Protein AF-A0A7X9JE49-F1 (afdb_monomer)

Solv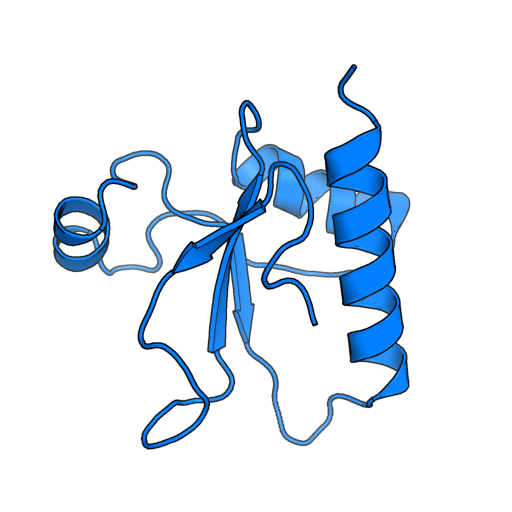ent-accessible surface area (backbone atoms only — not comparable to full-atom values): 5799 Å² total; per-residue (Å²): 127,62,82,82,43,71,53,43,50,75,62,78,76,91,78,68,80,98,55,70,64,61,49,39,33,47,44,70,97,54,58,29,57,59,53,28,47,51,32,32,79,78,65,74,39,87,50,47,49,32,44,83,96,36,62,68,61,26,51,75,73,71,30,57,84,65,30,28,26,32,48,74,63,56,91,85,60,48,72,67,57,52,51,51,51,45,49,49,52,54,51,59,44,59,70,71,122

Foldseek 3Di:
DQPPQPQKDWDDDPDDPPDAQKTWIDGHPDQQVRLQVLCCPPQVDHWDWAQPPPQVVCVVRVNPGRGTTMDHDDPPDDPVNVVSVSVSVNVVNPVPD

Secondary structure (DSSP, 8-state):
--TT-TTEEEES-SSSTT--SEEEEEETTS-HHHHHHHHHHHH----EEE-TT-HHHHHHTT-TTT-EEEEE--TT--HHHHHHHHHHHHHHHHH--

Structure (mmCIF, N/CA/C/O backbone):
data_AF-A0A7X9JE49-F1
#
_entry.id   AF-A0A7X9JE49-F1
#
loop_
_atom_site.group_PDB
_atom_site.id
_atom_site.type_symbol
_atom_site.label_atom_id
_atom_site.label_alt_id
_atom_site.label_comp_id
_atom_site.label_asym_id
_atom_site.label_entity_id
_atom_site.label_seq_id
_atom_site.pdbx_PDB_ins_code
_atom_site.Cartn_x
_atom_site.Cartn_y
_atom_site.Cartn_z
_atom_site.occupancy
_atom_site.B_iso_or_equiv
_atom_site.auth_seq_id
_atom_site.auth_comp_id
_atom_site.auth_asym_id
_atom_site.auth_atom_id
_atom_site.pdbx_PDB_model_num
ATOM 1 N N . GLY A 1 1 ? -12.379 -3.298 3.642 1.00 89.69 1 GLY A N 1
ATOM 2 C CA . GLY A 1 1 ? -10.946 -3.455 3.304 1.00 89.69 1 GLY A CA 1
ATOM 3 C C . GLY A 1 1 ? -10.746 -3.347 1.804 1.00 89.69 1 GLY A C 1
ATOM 4 O O . GLY A 1 1 ? -11.705 -3.029 1.113 1.00 89.69 1 GLY A O 1
ATOM 5 N N . ILE A 1 2 ? -9.537 -3.613 1.302 1.00 92.69 2 ILE A N 1
ATOM 6 C CA . ILE A 1 2 ? -9.217 -3.478 -0.137 1.00 92.69 2 ILE A CA 1
ATOM 7 C C . ILE A 1 2 ? -9.325 -4.783 -0.940 1.00 92.69 2 ILE A C 1
ATOM 9 O O . ILE A 1 2 ? -9.262 -4.763 -2.165 1.00 92.69 2 ILE A O 1
ATOM 13 N N . LYS A 1 3 ? -9.514 -5.923 -0.262 1.00 91.31 3 LYS A N 1
ATOM 14 C CA . LYS A 1 3 ? -9.776 -7.207 -0.921 1.00 91.31 3 LYS A CA 1
ATOM 15 C C . LYS A 1 3 ? -11.074 -7.105 -1.730 1.00 91.31 3 LYS A C 1
ATOM 17 O O . LYS A 1 3 ? -12.108 -6.759 -1.164 1.00 91.31 3 LYS A O 1
ATOM 22 N N . GLY A 1 4 ? -11.010 -7.424 -3.021 1.00 88.81 4 GLY A N 1
ATOM 23 C CA . GLY A 1 4 ? -12.167 -7.403 -3.923 1.00 88.81 4 GLY A CA 1
ATOM 24 C C . GLY A 1 4 ? -12.477 -6.041 -4.548 1.00 88.81 4 GLY A C 1
ATOM 25 O O . GLY A 1 4 ? -13.448 -5.937 -5.292 1.00 88.81 4 GLY A O 1
ATOM 26 N N . LEU A 1 5 ? -11.674 -5.001 -4.290 1.00 94.88 5 LEU A N 1
ATOM 27 C CA . LEU A 1 5 ? -11.758 -3.781 -5.093 1.00 94.88 5 LEU A CA 1
ATOM 28 C C . LEU A 1 5 ? -11.323 -4.090 -6.533 1.00 94.88 5 LEU A C 1
ATOM 30 O O . LEU A 1 5 ? -10.289 -4.720 -6.755 1.00 94.88 5 LEU A O 1
ATOM 34 N N . THR A 1 6 ? -12.122 -3.654 -7.507 1.00 93.25 6 THR A N 1
ATOM 35 C CA . THR A 1 6 ? -11.832 -3.842 -8.934 1.00 93.25 6 THR A CA 1
ATOM 36 C C . THR A 1 6 ? -10.459 -3.274 -9.277 1.00 93.25 6 THR A C 1
ATOM 38 O O . THR A 1 6 ? -10.147 -2.145 -8.910 1.00 93.25 6 THR A O 1
ATOM 41 N N . GLY A 1 7 ? -9.638 -4.066 -9.967 1.00 94.56 7 GLY A N 1
ATOM 42 C CA . GLY A 1 7 ? -8.291 -3.658 -10.358 1.00 94.56 7 GLY A CA 1
ATOM 43 C C . GLY A 1 7 ? -7.267 -3.647 -9.220 1.00 94.56 7 GLY A C 1
ATOM 44 O O . GLY A 1 7 ? -6.139 -3.246 -9.468 1.00 94.56 7 GLY A O 1
ATOM 45 N N . VAL A 1 8 ? -7.603 -4.087 -8.001 1.00 97.19 8 VAL A N 1
ATOM 46 C CA . VAL A 1 8 ? -6.650 -4.178 -6.883 1.00 97.19 8 VAL A CA 1
ATOM 47 C C . VAL A 1 8 ? -6.262 -5.631 -6.627 1.00 97.19 8 VAL A C 1
ATOM 49 O O . VAL A 1 8 ? -7.107 -6.467 -6.301 1.00 97.19 8 VAL A O 1
ATOM 52 N N . THR A 1 9 ? -4.964 -5.913 -6.686 1.00 96.81 9 THR A N 1
ATOM 53 C CA . THR A 1 9 ? -4.389 -7.209 -6.308 1.00 96.81 9 THR A CA 1
ATOM 54 C C . THR A 1 9 ? -3.769 -7.101 -4.923 1.00 96.81 9 THR A C 1
ATOM 56 O O . THR A 1 9 ? -2.902 -6.260 -4.697 1.00 96.81 9 THR A O 1
ATOM 59 N N . LEU A 1 10 ? -4.201 -7.956 -3.995 1.00 95.94 10 LEU A N 1
ATOM 60 C CA . LEU A 1 10 ? -3.665 -8.047 -2.635 1.00 95.94 10 LEU A CA 1
ATOM 61 C C . LEU A 1 10 ? -2.721 -9.251 -2.525 1.00 95.94 10 LEU A C 1
ATOM 63 O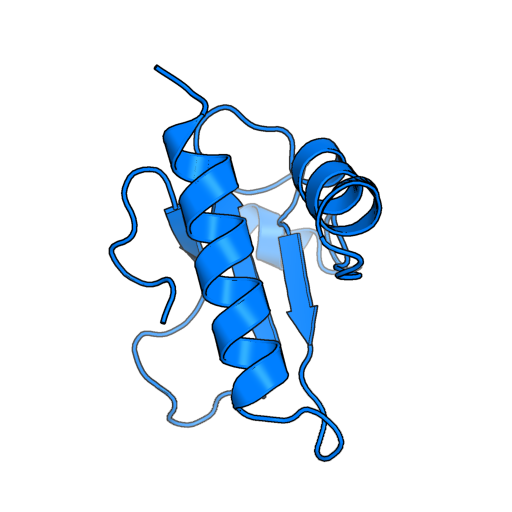 O . LEU A 1 10 ? -3.109 -10.361 -2.884 1.00 95.94 10 LEU A O 1
ATOM 67 N N . TYR A 1 11 ? -1.527 -9.047 -1.970 1.00 95.19 11 TYR A N 1
ATOM 68 C CA . TYR A 1 11 ? -0.525 -10.100 -1.791 1.00 95.19 11 TYR A CA 1
ATOM 69 C C . TYR A 1 11 ? -0.473 -10.614 -0.342 1.00 95.19 11 TYR A C 1
ATOM 71 O O . TYR A 1 11 ? -0.689 -9.868 0.620 1.00 95.19 11 TYR A O 1
ATOM 79 N N . GLY A 1 12 ? -0.147 -11.901 -0.190 1.00 91.25 12 GLY A N 1
ATOM 80 C CA . GLY A 1 12 ? -0.002 -12.586 1.098 1.00 91.25 12 GLY A CA 1
ATOM 81 C C . GLY A 1 12 ? -1.136 -13.566 1.415 1.00 91.25 12 GLY A C 1
ATOM 82 O O . GLY A 1 12 ? -2.017 -13.817 0.596 1.00 91.25 12 GLY A O 1
ATOM 83 N N . GLN A 1 13 ? -1.100 -14.145 2.617 1.00 87.44 13 GLN A N 1
ATOM 84 C CA . GLN A 1 13 ? -2.065 -15.162 3.045 1.00 87.44 13 GLN A CA 1
ATOM 85 C C . GLN A 1 13 ? -3.497 -14.614 3.145 1.00 87.44 13 GLN A C 1
ATOM 87 O O . GLN A 1 13 ? -3.722 -13.455 3.503 1.00 87.44 13 GLN A O 1
ATOM 92 N N . ALA A 1 14 ? -4.481 -15.472 2.874 1.00 82.06 14 ALA A N 1
ATOM 93 C CA . ALA A 1 14 ? -5.882 -15.148 3.102 1.00 82.06 14 ALA A CA 1
ATOM 94 C C . ALA A 1 14 ? -6.187 -15.125 4.613 1.00 82.06 14 ALA A C 1
ATOM 96 O O . ALA A 1 14 ? -5.888 -16.078 5.324 1.00 82.06 14 ALA A O 1
ATOM 97 N N . GLY A 1 15 ? -6.801 -14.040 5.094 1.00 85.00 15 GLY A N 1
ATOM 98 C CA . GLY A 1 15 ? -7.142 -13.855 6.510 1.00 85.00 15 GLY A CA 1
ATOM 99 C C . GLY A 1 15 ? -6.132 -12.996 7.276 1.00 85.00 15 GLY A C 1
ATOM 100 O O . GLY A 1 15 ? -5.275 -12.346 6.673 1.00 85.00 15 GLY A O 1
ATOM 101 N N . THR A 1 16 ? -6.284 -12.960 8.602 1.00 85.88 16 THR A N 1
ATOM 102 C CA . THR A 1 16 ? -5.486 -12.148 9.545 1.00 85.88 16 THR A CA 1
ATOM 103 C C . THR A 1 16 ? -4.634 -12.986 10.502 1.00 85.88 16 THR A C 1
ATOM 105 O O . THR A 1 16 ? -3.775 -12.444 11.190 1.00 85.88 16 THR A O 1
ATOM 108 N N . GLN A 1 17 ? -4.841 -14.305 10.540 1.00 91.31 17 GLN A N 1
ATOM 109 C CA . GLN A 1 17 ? -4.106 -15.204 11.427 1.00 91.31 17 GLN A CA 1
ATOM 110 C C . GLN A 1 17 ? -2.624 -15.263 11.048 1.00 91.31 17 GLN A C 1
ATOM 112 O O . GLN A 1 17 ? -2.296 -15.389 9.871 1.00 91.31 17 GLN A O 1
ATOM 117 N N . LYS A 1 18 ? -1.735 -15.188 12.050 1.00 89.75 18 LYS A N 1
ATOM 118 C CA . LYS A 1 18 ? -0.266 -15.204 11.880 1.00 89.75 18 LYS A CA 1
ATOM 119 C C . LYS A 1 18 ? 0.264 -14.130 10.912 1.00 89.75 18 LYS A C 1
ATOM 121 O O . LYS A 1 18 ? 1.260 -14.347 10.225 1.00 89.75 18 LYS A O 1
ATOM 126 N N . ARG A 1 19 ? -0.384 -12.961 10.859 1.00 90.12 19 ARG A N 1
ATOM 127 C CA . ARG A 1 19 ? 0.048 -11.822 10.036 1.00 90.12 19 ARG A CA 1
ATOM 128 C C . ARG A 1 19 ? 0.456 -10.631 10.885 1.00 90.12 19 ARG A C 1
ATOM 130 O O . ARG A 1 19 ? -0.179 -10.313 11.884 1.00 90.12 19 ARG A O 1
ATOM 137 N N . THR A 1 20 ? 1.483 -9.933 10.422 1.00 92.44 20 THR A N 1
ATOM 138 C CA . THR A 1 20 ? 1.799 -8.580 10.876 1.00 92.44 20 THR A CA 1
ATOM 139 C C . THR A 1 20 ? 0.831 -7.574 10.239 1.00 92.44 20 THR A C 1
ATOM 141 O O . THR A 1 20 ? 0.198 -7.893 9.224 1.00 92.44 20 THR A O 1
ATOM 144 N N . PRO A 1 21 ? 0.704 -6.352 10.790 1.00 94.00 21 PRO A N 1
ATOM 145 C CA . PRO A 1 21 ? -0.151 -5.290 10.247 1.00 94.00 21 PRO A CA 1
ATOM 146 C C . PRO A 1 21 ? 0.431 -4.656 8.965 1.00 94.00 21 PRO A C 1
ATOM 148 O O . PRO A 1 21 ? 0.511 -3.439 8.822 1.00 94.00 21 PRO A O 1
ATOM 151 N N . VAL A 1 22 ? 0.857 -5.493 8.017 1.00 94.88 22 VAL A N 1
ATOM 152 C CA . VAL A 1 22 ? 1.474 -5.105 6.749 1.00 94.88 22 VAL A CA 1
ATOM 153 C C . VAL A 1 22 ? 0.626 -5.611 5.588 1.00 94.88 22 VAL A C 1
ATOM 155 O O . VAL A 1 22 ? 0.243 -6.785 5.517 1.00 94.88 22 VAL A O 1
ATOM 158 N N . VAL A 1 23 ? 0.337 -4.707 4.657 1.00 95.56 23 VAL A N 1
ATOM 159 C CA . VAL A 1 23 ? -0.539 -4.942 3.511 1.00 95.56 23 VAL A CA 1
ATOM 160 C C . VAL A 1 23 ? 0.187 -4.508 2.245 1.00 95.56 23 VAL A C 1
ATOM 162 O O . VAL A 1 23 ? 0.387 -3.316 2.032 1.00 95.56 23 VAL A O 1
ATOM 165 N N . SER A 1 24 ? 0.554 -5.478 1.406 1.00 97.25 24 SER A N 1
ATOM 166 C CA . SER A 1 24 ? 1.136 -5.245 0.080 1.00 97.25 24 SER A CA 1
ATOM 167 C C . SER A 1 24 ? 0.079 -5.411 -1.005 1.00 97.25 24 SER A C 1
ATOM 169 O O . SER A 1 24 ? -0.622 -6.425 -1.031 1.00 97.25 24 SER A O 1
ATOM 171 N N . PHE A 1 25 ? -0.026 -4.449 -1.916 1.00 97.88 25 PHE A N 1
ATOM 172 C CA . PHE A 1 25 ? -1.004 -4.461 -3.000 1.00 97.88 25 PHE A CA 1
ATOM 173 C C . PHE A 1 25 ? -0.471 -3.773 -4.260 1.00 97.88 25 PHE A C 1
ATOM 175 O O . PHE A 1 25 ? 0.492 -3.012 -4.200 1.00 97.88 25 PHE A O 1
ATOM 182 N N . ASN A 1 26 ? -1.120 -4.040 -5.391 1.00 98.06 26 ASN A N 1
ATOM 183 C CA . ASN A 1 26 ? -0.919 -3.334 -6.656 1.00 98.06 26 ASN A CA 1
ATOM 184 C C . ASN A 1 26 ? -2.264 -2.948 -7.272 1.00 98.06 26 ASN A C 1
ATOM 186 O O . ASN A 1 26 ? -3.279 -3.596 -7.008 1.00 98.06 26 ASN A O 1
ATOM 190 N N . ILE A 1 27 ? -2.250 -1.907 -8.105 1.00 97.38 27 ILE A N 1
ATOM 191 C CA . ILE A 1 27 ? -3.392 -1.487 -8.920 1.00 97.38 27 ILE A CA 1
ATOM 192 C C . ILE A 1 27 ? -3.077 -1.812 -10.382 1.00 97.38 27 ILE A C 1
ATOM 194 O O . ILE A 1 27 ? -2.000 -1.488 -10.881 1.00 97.38 27 ILE A O 1
ATOM 198 N N . ALA A 1 28 ? -3.998 -2.492 -11.058 1.00 95.62 28 ALA A N 1
ATOM 199 C CA . ALA A 1 28 ? -3.821 -2.980 -12.416 1.00 95.62 28 ALA A CA 1
ATOM 200 C C . ALA A 1 28 ? -3.462 -1.839 -13.380 1.00 95.62 28 ALA A C 1
ATOM 202 O O . ALA A 1 28 ? -4.140 -0.814 -13.451 1.00 95.62 28 ALA A O 1
ATOM 203 N N . GLY A 1 29 ? -2.379 -2.035 -14.135 1.00 94.31 29 GLY A N 1
ATOM 204 C CA . GLY A 1 29 ? -1.899 -1.061 -15.111 1.00 94.31 29 GLY A CA 1
ATOM 205 C C . GLY A 1 29 ? -1.320 0.221 -14.506 1.00 94.31 29 GLY A C 1
ATOM 206 O O . GLY A 1 29 ? -1.235 1.216 -15.227 1.00 94.31 29 GLY A O 1
ATOM 207 N N . MET A 1 30 ? -0.955 0.239 -13.221 1.00 96.19 30 MET A N 1
ATOM 208 C CA . MET A 1 30 ? -0.276 1.370 -12.586 1.00 96.19 30 MET A CA 1
ATOM 209 C C . MET A 1 30 ? 1.075 0.947 -12.014 1.00 96.19 30 MET A C 1
ATOM 211 O O . MET A 1 30 ? 1.202 -0.127 -11.426 1.00 96.19 30 MET A O 1
ATOM 215 N N . ASP A 1 31 ? 2.073 1.817 -12.167 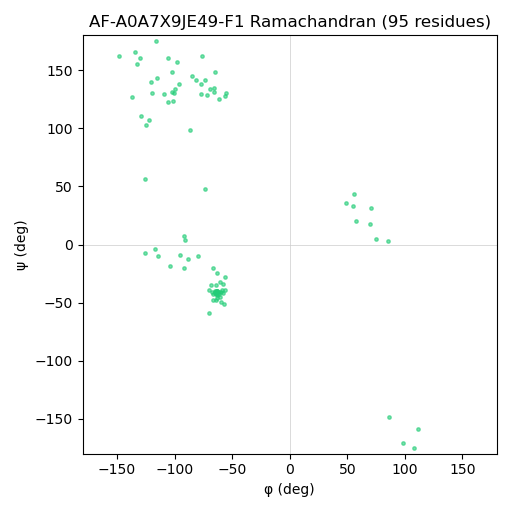1.00 97.12 31 ASP A N 1
ATOM 216 C CA . ASP A 1 31 ? 3.363 1.644 -11.508 1.00 97.12 31 ASP A CA 1
ATOM 217 C C . ASP A 1 31 ? 3.211 1.850 -9.983 1.00 97.12 31 ASP A C 1
ATOM 219 O O . ASP A 1 31 ? 2.566 2.820 -9.567 1.00 97.12 31 ASP A O 1
ATOM 223 N N . PRO A 1 32 ? 3.776 0.976 -9.125 1.00 97.94 32 PRO A N 1
ATOM 224 C CA . PRO A 1 32 ? 3.648 1.113 -7.675 1.00 97.94 32 PRO A CA 1
ATOM 225 C C . PRO A 1 32 ? 4.176 2.445 -7.125 1.00 97.94 32 PRO A C 1
ATOM 227 O O . PRO A 1 32 ? 3.627 2.960 -6.151 1.00 97.94 32 PRO A O 1
ATOM 230 N N . ALA A 1 33 ? 5.226 3.022 -7.716 1.00 98.00 33 ALA A N 1
ATOM 231 C CA . ALA A 1 33 ? 5.734 4.327 -7.308 1.00 98.00 33 ALA A CA 1
ATOM 232 C C . ALA A 1 33 ? 4.766 5.450 -7.688 1.00 98.00 33 ALA A C 1
ATOM 234 O O . ALA A 1 33 ? 4.527 6.326 -6.862 1.00 98.00 33 ALA A O 1
ATOM 235 N N . ALA A 1 34 ? 4.133 5.377 -8.862 1.00 97.62 34 ALA A N 1
ATOM 236 C CA . ALA A 1 34 ? 3.092 6.329 -9.250 1.00 97.62 34 ALA A CA 1
ATO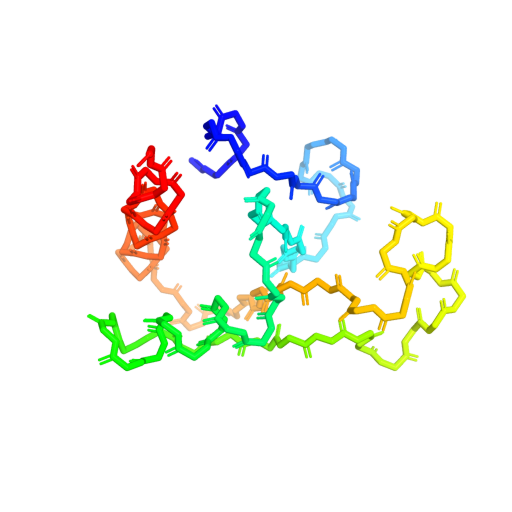M 237 C C . ALA A 1 34 ? 1.869 6.261 -8.318 1.00 97.62 34 ALA A C 1
ATOM 239 O O . ALA A 1 34 ? 1.328 7.291 -7.936 1.00 97.62 34 ALA A O 1
ATOM 240 N N . VAL A 1 35 ? 1.456 5.060 -7.894 1.00 97.94 35 VAL A N 1
ATOM 241 C CA . VAL A 1 35 ? 0.368 4.909 -6.909 1.00 97.94 35 VAL A CA 1
ATOM 242 C C . VAL A 1 35 ? 0.761 5.490 -5.549 1.00 97.94 35 VAL A C 1
ATOM 244 O O . VAL A 1 35 ? -0.067 6.128 -4.907 1.00 97.94 35 VAL A O 1
ATOM 247 N N . ALA A 1 36 ? 1.997 5.267 -5.092 1.00 98.25 36 ALA A N 1
ATOM 248 C CA . ALA A 1 36 ? 2.476 5.833 -3.831 1.00 98.25 36 ALA A CA 1
ATOM 249 C C . ALA A 1 36 ? 2.543 7.368 -3.875 1.00 98.25 36 ALA A C 1
ATOM 251 O O . ALA A 1 36 ? 2.146 8.004 -2.905 1.00 98.25 36 ALA A O 1
ATOM 252 N N . LEU A 1 37 ? 2.978 7.941 -5.002 1.00 97.94 37 LEU A N 1
ATOM 253 C CA . LEU A 1 37 ? 2.994 9.386 -5.227 1.00 97.94 37 LEU A CA 1
ATOM 254 C C . LEU A 1 37 ? 1.575 9.972 -5.237 1.00 97.94 37 LEU A C 1
ATOM 256 O O . LEU A 1 37 ? 1.300 10.918 -4.516 1.00 97.94 37 LEU A O 1
ATOM 260 N N . GLU A 1 38 ? 0.642 9.353 -5.965 1.00 97.38 38 GLU A N 1
ATOM 261 C CA . GLU A 1 38 ? -0.766 9.776 -6.004 1.00 97.38 38 GLU A CA 1
ATOM 262 C C . GLU A 1 38 ? -1.415 9.752 -4.607 1.00 97.38 38 GLU A C 1
ATOM 264 O O . GLU A 1 38 ? -2.203 10.634 -4.263 1.00 97.38 38 GLU A O 1
ATOM 269 N N . LEU A 1 39 ? -1.100 8.736 -3.792 1.00 98.12 39 LEU A N 1
ATOM 270 C CA . LEU A 1 39 ? -1.570 8.642 -2.407 1.00 98.12 39 LEU A CA 1
ATOM 271 C C . LEU A 1 39 ? -1.044 9.796 -1.542 1.00 98.12 39 LEU A C 1
ATOM 273 O O . LEU A 1 39 ? -1.801 10.326 -0.726 1.00 98.12 39 LEU A O 1
ATOM 277 N N . ASP A 1 40 ? 0.214 10.186 -1.724 1.00 98.25 40 ASP A N 1
ATOM 278 C CA . ASP A 1 40 ? 0.832 11.293 -0.995 1.00 98.25 40 ASP A CA 1
ATOM 279 C C . ASP A 1 40 ? 0.243 12.638 -1.451 1.00 98.25 40 ASP A C 1
ATOM 281 O O . ASP A 1 40 ? -0.444 13.310 -0.680 1.00 98.25 40 ASP A O 1
ATOM 285 N N . ASP A 1 41 ? 0.363 12.954 -2.741 1.00 97.94 41 ASP A N 1
ATOM 286 C CA . ASP A 1 41 ? 0.023 14.260 -3.315 1.00 97.94 41 ASP A CA 1
ATOM 287 C C . ASP A 1 41 ? -1.469 14.609 -3.199 1.00 97.94 41 ASP A C 1
ATOM 289 O O . ASP A 1 41 ? -1.835 15.756 -2.934 1.00 97.94 41 ASP A O 1
ATOM 293 N N . HIS A 1 42 ? -2.362 13.632 -3.400 1.00 97.56 42 HIS A N 1
ATOM 294 C CA . HIS A 1 42 ? -3.805 13.892 -3.481 1.00 97.56 42 HIS A CA 1
ATOM 295 C C . HIS A 1 42 ? -4.592 13.500 -2.235 1.00 97.56 42 HIS A C 1
ATOM 297 O O . HIS A 1 42 ? -5.729 13.952 -2.063 1.00 97.56 42 HIS A O 1
ATOM 303 N N . PHE A 1 43 ? -4.031 12.646 -1.380 1.00 97.56 43 PHE A N 1
ATOM 304 C CA . PHE A 1 43 ? -4.733 12.137 -0.203 1.00 97.56 43 PHE A CA 1
ATOM 305 C C . PHE A 1 43 ? -3.970 12.368 1.101 1.00 97.56 43 PHE A C 1
ATOM 307 O O . PHE A 1 43 ? -4.558 12.146 2.163 1.00 97.56 43 PHE A O 1
ATOM 314 N N . ASN A 1 44 ? -2.723 12.853 1.042 1.00 97.75 44 ASN A N 1
ATOM 315 C CA . ASN A 1 44 ? -1.830 13.007 2.190 1.00 97.75 44 ASN A CA 1
ATOM 316 C C . ASN A 1 44 ? -1.636 11.673 2.936 1.00 97.75 44 ASN A C 1
ATOM 318 O O . ASN A 1 44 ? -1.755 11.587 4.162 1.00 97.75 44 ASN A O 1
ATOM 322 N N . ILE A 1 45 ? -1.441 10.593 2.171 1.00 98.25 45 ILE A N 1
ATOM 323 C CA . ILE A 1 45 ? -1.281 9.224 2.667 1.00 98.25 45 ILE A CA 1
ATOM 324 C C . ILE A 1 45 ? 0.059 8.675 2.192 1.00 98.25 45 ILE A C 1
ATOM 326 O O . ILE A 1 45 ? 0.215 8.259 1.048 1.00 98.25 45 ILE A O 1
ATOM 330 N N . MET A 1 46 ? 1.007 8.560 3.117 1.00 97.50 46 MET A N 1
ATOM 331 C CA . MET A 1 46 ? 2.304 7.968 2.814 1.00 97.50 46 MET A CA 1
ATOM 332 C C . MET A 1 46 ? 2.226 6.438 2.735 1.00 97.50 46 MET A C 1
ATOM 334 O O . MET A 1 46 ? 1.764 5.757 3.657 1.00 97.50 46 MET A O 1
ATOM 338 N N . ALA A 1 47 ? 2.755 5.887 1.645 1.00 97.44 47 ALA A N 1
ATOM 339 C CA . ALA A 1 47 ? 2.985 4.460 1.448 1.00 97.44 47 ALA A CA 1
ATOM 340 C C . ALA A 1 47 ? 4.419 4.226 0.964 1.00 97.44 47 ALA A C 1
ATOM 342 O O . ALA A 1 47 ? 5.059 5.125 0.420 1.00 97.44 47 ALA A O 1
ATOM 343 N N . ARG A 1 48 ? 4.931 3.000 1.110 1.00 97.75 48 ARG A N 1
ATOM 344 C CA . ARG A 1 48 ? 6.206 2.622 0.484 1.00 97.75 48 ARG A CA 1
ATOM 345 C C . ARG A 1 48 ? 5.942 1.838 -0.794 1.00 97.75 48 ARG A C 1
ATOM 347 O O . ARG A 1 48 ? 5.136 0.914 -0.775 1.00 97.75 48 ARG A O 1
ATOM 354 N N . SER A 1 49 ? 6.640 2.177 -1.870 1.00 97.94 49 SER A N 1
ATOM 355 C CA . SER A 1 49 ? 6.683 1.389 -3.102 1.00 97.94 49 SER A CA 1
ATOM 356 C C . SER A 1 49 ? 8.017 0.644 -3.245 1.00 97.94 49 SER A C 1
ATOM 358 O O . SER A 1 49 ? 9.020 0.985 -2.605 1.00 97.94 49 SER A O 1
ATOM 360 N N . GLY A 1 50 ? 8.029 -0.387 -4.090 1.00 97.81 50 GLY A N 1
ATOM 361 C CA . GLY A 1 50 ? 9.234 -1.105 -4.508 1.00 97.81 50 GLY A CA 1
ATOM 362 C C . GLY A 1 50 ? 9.318 -2.535 -3.976 1.00 97.81 50 GLY A C 1
ATOM 363 O O . GLY A 1 50 ? 8.315 -3.156 -3.625 1.00 97.81 50 GLY A O 1
ATOM 364 N N . ILE A 1 51 ? 10.537 -3.082 -3.946 1.00 97.75 51 ILE A N 1
ATOM 365 C CA . ILE A 1 51 ? 10.796 -4.491 -3.594 1.00 97.75 51 ILE A CA 1
ATOM 366 C C . ILE A 1 51 ? 11.055 -4.735 -2.100 1.00 97.75 51 ILE A C 1
ATOM 368 O O . ILE A 1 51 ? 11.409 -5.844 -1.712 1.00 97.75 51 ILE A O 1
ATOM 372 N N . HIS A 1 52 ? 10.951 -3.701 -1.260 1.00 97.31 52 HIS A N 1
ATOM 373 C CA . HIS A 1 52 ? 11.055 -3.794 0.205 1.00 97.31 52 HIS A CA 1
ATOM 374 C C . HIS A 1 52 ? 12.265 -4.587 0.737 1.00 97.31 52 HIS A C 1
ATOM 376 O O . HIS A 1 52 ? 12.144 -5.290 1.738 1.00 97.31 52 HIS A O 1
ATOM 382 N N . CYS A 1 53 ? 13.413 -4.502 0.055 1.00 95.94 53 CYS A N 1
ATOM 383 C CA . CYS A 1 53 ? 14.621 -5.284 0.356 1.00 95.94 53 CYS A CA 1
ATOM 384 C C . CYS A 1 53 ? 14.420 -6.817 0.324 1.00 95.94 53 CYS A C 1
ATOM 386 O O . CYS A 1 53 ? 15.226 -7.557 0.877 1.00 95.94 53 CYS A O 1
ATOM 388 N N . ALA A 1 54 ? 13.368 -7.309 -0.338 1.00 96.38 54 ALA A N 1
ATOM 389 C CA . ALA A 1 54 ? 12.992 -8.720 -0.409 1.00 96.38 54 ALA A CA 1
ATOM 390 C C . ALA A 1 54 ? 12.836 -9.213 -1.868 1.00 96.38 54 ALA A C 1
ATOM 392 O O . ALA A 1 54 ? 11.776 -9.726 -2.243 1.00 96.38 54 ALA A O 1
ATOM 393 N N . PRO A 1 55 ? 13.872 -9.0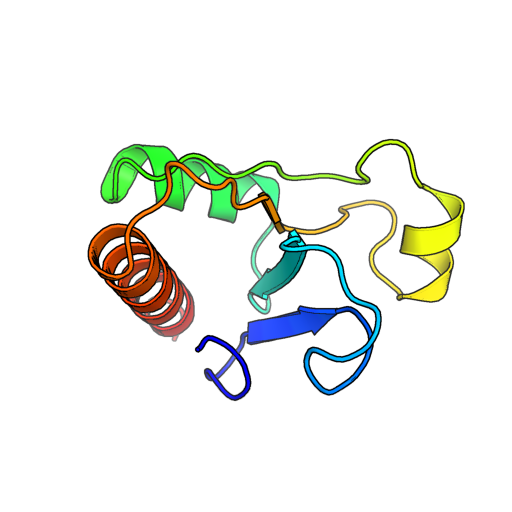89 -2.724 1.00 96.75 55 PRO A N 1
ATOM 394 C CA . PRO A 1 55 ? 13.772 -9.403 -4.153 1.00 96.75 55 PRO A CA 1
ATOM 395 C C . PRO A 1 55 ? 13.294 -10.835 -4.428 1.00 96.75 55 PRO A C 1
ATOM 397 O O . PRO A 1 55 ? 12.476 -11.038 -5.323 1.00 96.75 55 PRO A O 1
ATOM 400 N N . SER A 1 56 ? 13.744 -11.825 -3.649 1.00 98.00 56 SER A N 1
ATOM 401 C CA . SER A 1 56 ? 13.328 -13.225 -3.818 1.00 98.00 56 SER A CA 1
ATOM 402 C C . SER A 1 56 ? 11.833 -13.425 -3.563 1.00 98.00 56 SER A C 1
ATOM 404 O O . SER A 1 56 ? 11.169 -14.079 -4.358 1.00 98.00 56 SER A O 1
ATOM 406 N N . ALA A 1 57 ? 11.274 -12.799 -2.522 1.00 96.31 57 ALA A N 1
ATOM 407 C CA . ALA A 1 57 ? 9.839 -12.869 -2.247 1.00 96.31 57 ALA A CA 1
ATOM 408 C C . ALA A 1 57 ? 9.020 -12.207 -3.366 1.00 96.31 57 ALA A C 1
ATOM 410 O O . ALA A 1 57 ? 8.007 -12.752 -3.799 1.00 96.31 57 ALA A O 1
ATOM 411 N N . HIS A 1 58 ? 9.493 -11.067 -3.881 1.00 97.88 58 HIS A N 1
ATOM 412 C CA . HIS A 1 58 ? 8.862 -10.383 -5.008 1.00 97.88 58 HIS A CA 1
ATOM 413 C C . HIS A 1 58 ? 8.896 -11.217 -6.300 1.00 97.88 58 HIS A C 1
ATOM 415 O O . HIS A 1 58 ? 7.914 -11.206 -7.041 1.00 97.88 58 HIS A O 1
ATOM 421 N N . LYS A 1 59 ? 9.963 -11.994 -6.545 1.00 97.75 59 LYS A N 1
ATOM 422 C CA . LYS A 1 59 ? 10.004 -12.987 -7.635 1.00 97.75 59 LYS A CA 1
ATOM 423 C C . LYS A 1 59 ? 8.957 -14.088 -7.430 1.00 97.75 59 LYS A C 1
ATOM 425 O O . LYS A 1 59 ? 8.212 -14.373 -8.359 1.00 97.75 59 LYS A O 1
ATOM 430 N N . THR A 1 60 ? 8.835 -14.638 -6.217 1.00 96.88 60 THR A N 1
ATOM 431 C CA . THR A 1 60 ? 7.846 -15.684 -5.891 1.00 96.88 60 THR A CA 1
ATOM 432 C C . THR A 1 60 ? 6.404 -15.233 -6.121 1.00 96.88 60 THR A C 1
ATOM 434 O O . THR A 1 60 ? 5.599 -16.000 -6.635 1.00 96.88 60 THR A O 1
ATOM 437 N N . ILE A 1 61 ? 6.064 -13.994 -5.757 1.00 95.50 61 ILE A N 1
ATOM 438 C CA . ILE A 1 61 ? 4.697 -13.464 -5.903 1.00 95.50 61 ILE A CA 1
ATOM 439 C C . ILE A 1 61 ? 4.462 -12.743 -7.245 1.00 95.50 61 ILE A C 1
ATOM 441 O O . ILE A 1 61 ? 3.422 -12.110 -7.416 1.00 95.50 61 ILE A O 1
ATOM 445 N N . GLY A 1 62 ? 5.423 -12.801 -8.177 1.00 96.56 62 GLY A N 1
ATOM 446 C CA . GLY A 1 62 ? 5.282 -12.264 -9.536 1.00 96.56 62 GLY A CA 1
ATOM 447 C C . GLY A 1 62 ? 5.260 -10.735 -9.629 1.00 96.56 62 GLY A C 1
ATOM 448 O O . GLY A 1 62 ? 4.576 -10.180 -10.479 1.00 96.56 62 GLY A O 1
ATOM 449 N N . THR A 1 63 ? 5.967 -10.041 -8.735 1.00 97.50 63 THR A N 1
ATOM 450 C CA . THR A 1 63 ? 5.999 -8.564 -8.679 1.00 97.50 63 THR A CA 1
ATOM 451 C C . THR A 1 63 ? 7.377 -7.971 -8.939 1.00 97.50 63 THR A C 1
ATOM 453 O O . T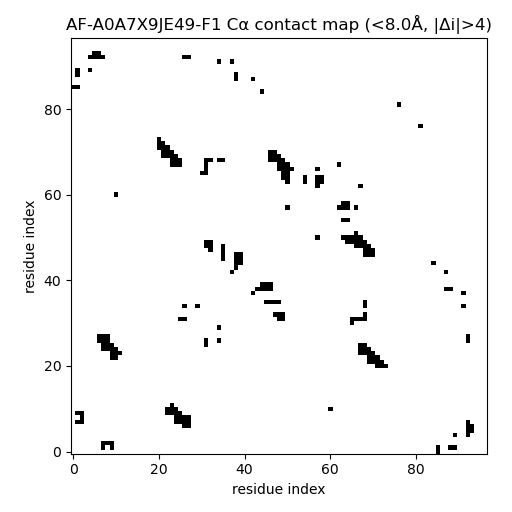HR A 1 63 ? 7.519 -6.759 -8.974 1.00 97.50 63 THR A O 1
ATOM 456 N N . TYR A 1 64 ? 8.416 -8.783 -9.115 1.00 97.12 64 TYR A N 1
ATOM 457 C CA . TYR A 1 64 ? 9.733 -8.287 -9.510 1.00 97.12 64 TYR A CA 1
ATOM 458 C C . TYR A 1 64 ? 9.743 -7.873 -11.000 1.00 97.12 64 TYR A C 1
ATOM 460 O O . TYR A 1 64 ? 9.183 -8.615 -11.805 1.00 97.12 64 TYR A O 1
ATOM 468 N N . PRO A 1 65 ? 10.432 -6.781 -11.400 1.00 96.44 65 PRO A N 1
ATOM 469 C CA . PRO A 1 65 ? 11.255 -5.880 -10.579 1.00 96.44 65 PRO A CA 1
ATOM 470 C C . PRO A 1 65 ? 10.512 -4.700 -9.935 1.00 96.44 65 PRO A C 1
ATOM 472 O O . PRO A 1 65 ? 11.080 -4.060 -9.054 1.00 96.44 65 PRO A O 1
ATOM 475 N N . GLN A 1 66 ? 9.275 -4.401 -10.338 1.00 96.69 66 GLN A N 1
ATOM 476 C CA . GLN A 1 66 ? 8.573 -3.170 -9.931 1.00 96.69 66 GLN A CA 1
ATOM 477 C C . GLN A 1 66 ? 8.217 -3.145 -8.436 1.00 96.69 66 GLN A C 1
ATOM 479 O O . GLN A 1 66 ? 8.261 -2.108 -7.777 1.00 96.69 66 GLN A O 1
ATOM 484 N N . GLY A 1 67 ? 7.887 -4.303 -7.878 1.00 98.00 67 GLY A N 1
ATOM 485 C CA . GLY A 1 67 ? 7.506 -4.486 -6.491 1.00 98.00 67 GLY A CA 1
ATOM 486 C C . GLY A 1 67 ? 6.018 -4.258 -6.227 1.00 98.00 67 GLY A C 1
ATOM 487 O O . GLY A 1 67 ? 5.159 -4.574 -7.052 1.00 98.00 67 GLY A O 1
ATOM 488 N N . THR A 1 68 ? 5.702 -3.766 -5.031 1.00 98.50 68 THR A N 1
ATOM 489 C CA . THR A 1 68 ? 4.319 -3.468 -4.624 1.00 98.50 68 THR A CA 1
ATOM 490 C C . THR A 1 68 ? 4.223 -2.116 -3.941 1.00 98.50 68 THR A C 1
ATOM 492 O O . THR A 1 68 ? 5.233 -1.585 -3.484 1.00 98.50 68 THR A O 1
ATOM 495 N N . VAL A 1 69 ? 3.009 -1.597 -3.782 1.00 98.50 69 VAL A N 1
ATOM 496 C CA . VAL A 1 69 ? 2.714 -0.598 -2.748 1.00 98.50 69 VAL A CA 1
ATOM 497 C C . VAL A 1 69 ? 2.504 -1.325 -1.426 1.00 98.50 69 VAL A C 1
ATOM 499 O O . VAL A 1 69 ? 1.931 -2.418 -1.401 1.00 98.50 69 VAL A O 1
ATOM 502 N N . ARG A 1 70 ? 2.980 -0.757 -0.319 1.00 98.19 70 ARG A N 1
ATOM 503 C CA . ARG A 1 70 ? 2.866 -1.353 1.010 1.00 98.19 70 ARG A CA 1
ATOM 504 C C . ARG A 1 70 ? 2.472 -0.327 2.059 1.00 98.19 70 ARG A C 1
ATOM 506 O O . ARG A 1 70 ? 3.172 0.665 2.267 1.00 98.19 70 ARG A O 1
ATOM 513 N N . PHE A 1 71 ? 1.409 -0.651 2.788 1.00 97.69 71 PHE A N 1
ATOM 514 C CA . PHE A 1 71 ? 1.099 -0.029 4.069 1.00 97.69 71 PHE A CA 1
ATOM 515 C C . PHE A 1 71 ? 1.617 -0.886 5.217 1.00 97.69 71 PHE A C 1
ATOM 517 O O . PHE A 1 71 ? 1.472 -2.111 5.206 1.00 97.69 71 PHE A O 1
ATOM 524 N N . SER A 1 72 ? 2.190 -0.220 6.214 1.00 96.38 72 SER A N 1
ATOM 525 C CA . SER A 1 72 ? 2.628 -0.814 7.473 1.00 96.38 72 SER A CA 1
ATOM 526 C C . SER A 1 72 ? 1.950 -0.052 8.602 1.00 96.38 72 SER A C 1
ATOM 528 O O . SER A 1 72 ? 2.340 1.074 8.900 1.00 96.38 72 SER A O 1
ATOM 530 N N . PHE A 1 73 ? 0.917 -0.642 9.193 1.00 95.69 73 PHE A N 1
ATOM 531 C CA . PHE A 1 73 ? 0.181 -0.004 10.274 1.00 95.69 73 PHE A CA 1
ATOM 532 C C . PHE A 1 73 ? 0.863 -0.264 11.616 1.00 95.69 73 PHE A C 1
ATOM 534 O O . PHE A 1 73 ? 1.429 -1.330 11.861 1.00 95.69 73 PHE A O 1
ATOM 541 N N . SER A 1 74 ? 0.789 0.727 12.489 1.00 95.69 74 SER A N 1
ATOM 542 C CA . SER A 1 74 ? 1.253 0.685 13.868 1.00 95.69 74 SER A CA 1
ATOM 543 C C . SER A 1 74 ? 0.075 0.845 14.823 1.00 95.69 74 SER A C 1
ATOM 545 O O . SER A 1 74 ? -1.051 1.125 14.409 1.00 95.69 74 SER A O 1
ATOM 547 N N . TYR A 1 75 ? 0.355 0.722 16.117 1.00 95.69 75 TYR A N 1
ATOM 548 C CA . TYR A 1 75 ? -0.616 0.994 17.173 1.00 95.69 75 TYR A CA 1
ATOM 549 C C . TYR A 1 75 ? -1.217 2.411 17.099 1.00 95.69 75 TYR A C 1
ATOM 551 O O . TYR A 1 75 ? -2.358 2.617 17.493 1.00 95.69 75 TYR A O 1
ATOM 559 N N . PHE A 1 76 ? -0.477 3.383 16.558 1.00 97.44 76 PHE A N 1
ATOM 560 C CA . PHE A 1 76 ? -0.917 4.778 16.476 1.00 97.44 76 PHE A CA 1
ATOM 561 C C . PHE A 1 76 ? -1.892 5.053 15.328 1.00 97.44 76 PHE A C 1
ATOM 563 O O . PHE A 1 76 ? -2.442 6.151 15.242 1.00 97.44 76 PHE A O 1
ATOM 570 N N . ASN A 1 77 ? -2.095 4.095 14.420 1.00 97.81 77 ASN A N 1
ATOM 571 C CA . ASN A 1 77 ? -3.030 4.292 13.325 1.00 97.81 77 ASN A CA 1
ATOM 572 C C . ASN A 1 77 ? -4.476 4.137 13.794 1.00 97.81 77 ASN A C 1
ATOM 574 O O . ASN A 1 77 ? -4.813 3.207 14.524 1.00 97.81 77 ASN A O 1
ATOM 578 N N . THR A 1 78 ? -5.348 5.026 13.322 1.00 98.00 78 THR A N 1
ATOM 579 C CA . THR A 1 78 ? -6.772 5.006 13.678 1.00 98.00 78 THR 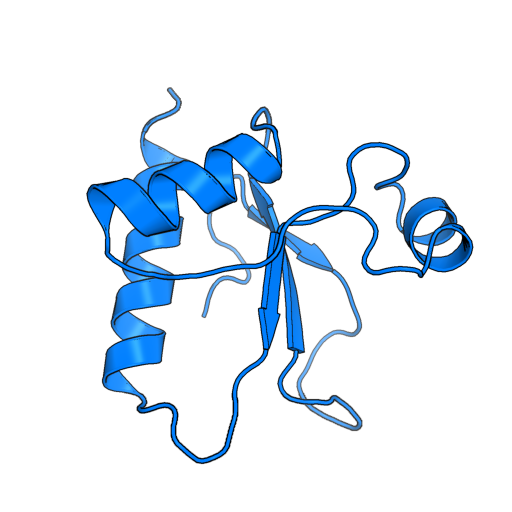A CA 1
ATOM 580 C C . THR A 1 78 ? -7.614 4.317 12.608 1.00 98.00 78 THR A C 1
ATOM 582 O O . THR A 1 78 ? -7.251 4.262 11.429 1.00 98.00 78 THR A O 1
ATOM 585 N N . GLN A 1 79 ? -8.793 3.825 12.994 1.00 96.94 79 GLN A N 1
ATOM 586 C CA . GLN A 1 79 ? -9.745 3.243 12.039 1.00 96.94 79 GLN A CA 1
ATOM 587 C C . 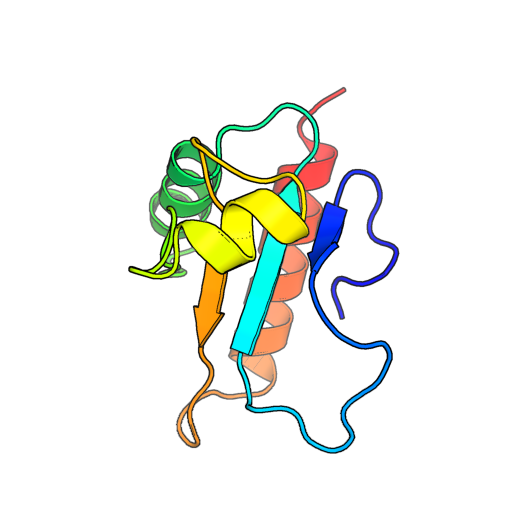GLN A 1 79 ? -10.189 4.252 10.973 1.00 96.94 79 GLN A C 1
ATOM 589 O O . GLN A 1 79 ? -10.410 3.887 9.821 1.00 96.94 79 GLN A O 1
ATOM 594 N N . GLU A 1 80 ? -10.258 5.532 11.328 1.00 98.06 80 GLU A N 1
ATOM 595 C CA . GLU A 1 80 ? -10.574 6.619 10.400 1.00 98.06 80 GLU A CA 1
ATOM 596 C C . GLU A 1 80 ? -9.476 6.803 9.349 1.00 98.06 80 GLU A C 1
ATOM 598 O O . GLU A 1 80 ? -9.777 6.946 8.165 1.00 98.06 80 GLU A O 1
ATOM 603 N N . GLN A 1 81 ? -8.199 6.746 9.747 1.00 97.81 81 GLN A N 1
ATOM 604 C CA . GLN A 1 81 ? -7.075 6.767 8.805 1.00 97.81 81 GLN A CA 1
ATOM 605 C C . GLN A 1 81 ? -7.122 5.557 7.863 1.00 97.81 81 GLN A C 1
ATOM 607 O O . GLN A 1 81 ? -6.923 5.704 6.657 1.00 97.81 81 GLN A O 1
ATOM 612 N N . ILE A 1 82 ? -7.457 4.372 8.382 1.00 97.25 82 ILE A N 1
ATOM 613 C CA . ILE A 1 82 ? -7.625 3.158 7.570 1.00 97.25 82 ILE A CA 1
ATOM 614 C C . ILE A 1 82 ? -8.786 3.327 6.579 1.00 97.25 82 ILE A C 1
ATOM 616 O O . ILE A 1 82 ? -8.648 2.987 5.402 1.00 97.25 82 ILE A O 1
ATOM 620 N N . ALA A 1 83 ? -9.918 3.881 7.016 1.00 97.81 83 ALA A N 1
ATOM 621 C CA . ALA A 1 83 ? -11.061 4.153 6.150 1.00 97.81 83 ALA A CA 1
ATOM 622 C C . ALA A 1 83 ? -10.706 5.146 5.029 1.00 97.81 83 ALA A C 1
ATOM 624 O O . ALA A 1 83 ? -11.042 4.892 3.869 1.00 97.81 83 ALA A O 1
ATOM 625 N N . LYS A 1 84 ? -9.959 6.215 5.347 1.00 98.00 84 LYS A N 1
ATOM 626 C CA . LYS A 1 84 ? -9.438 7.181 4.363 1.00 98.00 84 LYS A CA 1
ATOM 627 C C . LYS A 1 84 ? -8.515 6.512 3.341 1.00 98.00 84 LYS A C 1
ATOM 629 O O . LYS A 1 84 ? -8.696 6.717 2.145 1.00 98.00 84 LYS A O 1
ATOM 634 N N . ALA A 1 85 ? -7.597 5.650 3.781 1.00 97.50 85 ALA A N 1
ATOM 635 C CA . ALA A 1 85 ? -6.712 4.902 2.885 1.00 97.50 85 ALA A CA 1
ATOM 636 C C . ALA A 1 85 ? -7.471 3.944 1.952 1.00 97.50 85 ALA A C 1
ATOM 638 O O . ALA A 1 85 ? -7.162 3.855 0.764 1.00 97.50 85 ALA A O 1
ATOM 639 N N . ILE A 1 86 ? -8.500 3.256 2.456 1.00 97.62 86 ILE A N 1
ATOM 640 C CA . ILE A 1 86 ? -9.355 2.387 1.632 1.00 97.62 86 ILE A CA 1
ATOM 641 C C . ILE A 1 86 ? -10.101 3.205 0.570 1.00 97.62 86 ILE A C 1
ATOM 643 O O . ILE A 1 86 ? -10.202 2.764 -0.577 1.00 97.62 86 ILE A O 1
ATOM 647 N N . ASP A 1 87 ? -10.635 4.371 0.937 1.00 97.69 87 ASP A N 1
ATOM 648 C CA . ASP A 1 87 ? -11.351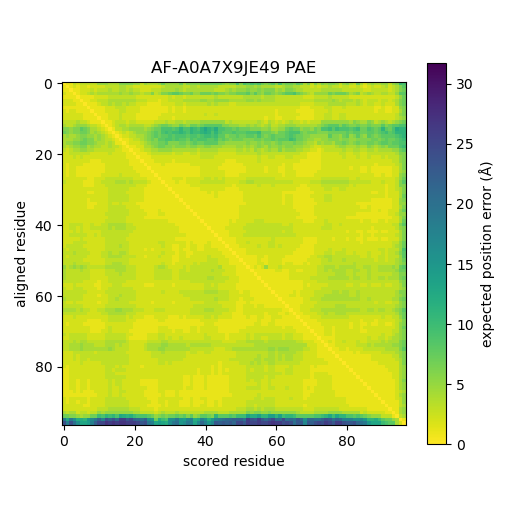 5.236 -0.001 1.00 97.69 87 ASP A CA 1
ATOM 649 C C . ASP A 1 87 ? -10.424 5.829 -1.071 1.00 97.69 87 ASP A C 1
ATOM 651 O O . ASP A 1 87 ? -10.769 5.813 -2.253 1.00 97.69 87 ASP A O 1
ATOM 655 N N . ALA A 1 88 ? -9.216 6.252 -0.687 1.00 97.38 88 ALA A N 1
ATOM 656 C CA . ALA A 1 88 ? -8.186 6.709 -1.616 1.00 97.38 88 ALA A CA 1
ATOM 657 C C . ALA A 1 88 ? -7.844 5.625 -2.652 1.00 97.38 88 ALA A C 1
ATOM 659 O O . ALA A 1 88 ? -7.968 5.860 -3.853 1.00 97.38 88 ALA A O 1
ATOM 660 N N . ILE A 1 89 ? -7.543 4.394 -2.215 1.00 97.38 89 ILE A N 1
ATOM 661 C CA . ILE A 1 89 ? -7.274 3.265 -3.127 1.00 97.38 89 ILE A CA 1
ATOM 662 C C . ILE A 1 89 ? -8.463 3.007 -4.060 1.00 97.38 89 ILE A C 1
ATOM 664 O O . ILE A 1 89 ? -8.285 2.760 -5.256 1.00 97.38 89 ILE A O 1
ATOM 668 N N . ARG A 1 90 ? -9.696 3.069 -3.545 1.00 96.50 90 ARG A N 1
ATOM 669 C CA . ARG A 1 90 ? -10.905 2.890 -4.360 1.00 96.50 90 ARG A CA 1
ATOM 670 C C . ARG A 1 90 ? -11.043 3.980 -5.426 1.00 96.50 90 ARG A C 1
ATOM 672 O O . ARG A 1 90 ? -11.448 3.675 -6.544 1.00 96.50 90 ARG A O 1
ATOM 679 N N . LYS A 1 91 ? -10.728 5.233 -5.101 1.00 96.19 91 LYS A N 1
ATOM 680 C CA . LYS A 1 91 ? -10.749 6.348 -6.059 1.00 96.19 91 LYS A CA 1
ATOM 681 C C . LYS A 1 91 ? -9.678 6.171 -7.132 1.00 96.19 91 LYS A C 1
ATOM 683 O O . LYS A 1 91 ? -10.009 6.240 -8.311 1.00 96.19 91 LYS A O 1
ATOM 688 N N . ILE A 1 92 ? -8.444 5.861 -6.735 1.00 95.69 92 ILE A N 1
ATOM 689 C CA . ILE A 1 92 ? -7.319 5.651 -7.658 1.00 95.69 92 ILE A CA 1
ATOM 690 C C . ILE A 1 92 ? -7.621 4.494 -8.620 1.00 95.69 92 ILE A C 1
ATOM 692 O O . ILE A 1 92 ? -7.554 4.665 -9.833 1.00 95.69 92 ILE A O 1
ATOM 696 N N . SER A 1 93 ? -8.063 3.345 -8.098 1.00 94.81 93 SER A N 1
ATOM 697 C CA . SER A 1 93 ? -8.386 2.164 -8.919 1.00 94.81 93 SER A CA 1
ATOM 698 C C . SER A 1 93 ? -9.535 2.372 -9.914 1.00 94.81 93 SER A C 1
ATOM 700 O O . SER A 1 93 ? -9.588 1.679 -10.925 1.00 94.81 93 SER A O 1
ATOM 702 N N . ARG A 1 94 ? -10.446 3.324 -9.667 1.00 91.12 94 ARG A N 1
ATOM 703 C CA . ARG A 1 94 ? -11.581 3.630 -10.559 1.00 91.12 94 ARG A CA 1
ATOM 704 C C . ARG A 1 94 ? -11.296 4.715 -11.594 1.00 91.12 94 ARG A C 1
ATOM 706 O O . ARG A 1 94 ? -12.032 4.792 -12.572 1.00 91.12 94 ARG A O 1
ATOM 713 N N . ARG A 1 95 ? -10.280 5.559 -11.384 1.00 82.12 95 ARG A N 1
ATOM 714 C CA . ARG A 1 95 ? -9.927 6.649 -12.314 1.00 82.12 95 ARG A CA 1
ATOM 715 C C . ARG A 1 95 ? -9.409 6.138 -13.660 1.00 82.12 95 ARG A C 1
ATOM 717 O O . ARG A 1 95 ? -9.500 6.865 -14.640 1.00 82.12 95 ARG A O 1
ATOM 724 N N . LYS A 1 96 ? -8.935 4.890 -13.730 1.00 60.91 96 LYS A N 1
ATOM 725 C CA . LYS A 1 96 ? -8.692 4.204 -15.001 1.00 60.91 96 LYS A CA 1
ATOM 726 C C . LYS A 1 96 ? -9.964 3.509 -15.502 1.00 60.91 96 LYS A C 1
ATOM 728 O O . LYS A 1 96 ? -10.283 2.396 -15.082 1.00 60.91 96 LYS A O 1
ATOM 733 N N . LYS A 1 97 ? -10.646 4.178 -16.428 1.00 47.19 97 LYS A N 1
ATOM 734 C CA . LYS A 1 97 ? -11.385 3.582 -17.545 1.00 47.19 97 LYS A CA 1
ATOM 735 C C . LYS A 1 97 ? -10.889 4.232 -18.824 1.00 47.19 97 LYS A C 1
ATOM 737 O O . LYS A 1 97 ? -10.691 5.464 -18.783 1.00 47.19 97 LYS A O 1
#

Radius of gyration: 12.9 Å; Cα contacts (8 Å, |Δi|>4): 123; chains: 1; bounding box: 27×30×35 Å

Nearest PDB structures (foldseek):
  4q75-assembly1_B  TM=9.036E-01  e=7.980E-06  Arabidopsis thaliana
  6a6g-assembly1_A  TM=8.895E-01  e=6.132E-06  Fervidobacterium islandicum
  4q76-assembly1_B  TM=9.035E-01  e=8.524E-06  Arabidopsis thaliana
  4isy-assembly2_B  TM=7.712E-01  e=2.164E-02  Mycobacterium tuberculosis
  2z67-assembly1_A  TM=7.137E-01  e=9.217E-02  Methanococcus maripaludis S2

Sequence (97 aa):
GIKGLTGVTLYGQAGTQKRTPVVSFNIAGMDPAAVALELDDHFNIMARSGIHCAPSAHKTIGTYPQGTVRFSFSYFNTQEQIAKAIDAIRKISRRKK

pLDDT: mean 94.84, std 6.91, range [47.19, 98.5]

Mean predicted aligned error: 2.97 Å